Protein AF-A0A383X684-F1 (afdb_monomer)

Sequence (76 aa):
MTTQLRKPVTRRTEDTIRDGSKRRRMVVTLYPNSTIGIRPERTRREELIPLETVWWHALKARVTAEREAKRKNRKK

Structure (mmCIF, N/CA/C/O backbone):
data_AF-A0A383X684-F1
#
_entry.id   AF-A0A383X684-F1
#
loop_
_atom_site.group_PDB
_atom_site.id
_atom_site.type_symbol
_atom_site.label_atom_id
_atom_site.label_alt_id
_atom_site.label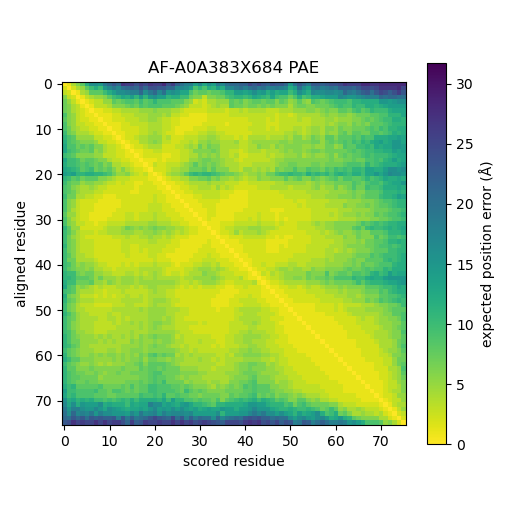_comp_id
_atom_site.label_asym_id
_atom_site.label_entity_id
_atom_site.label_seq_id
_atom_site.pdbx_PDB_ins_code
_atom_site.Cartn_x
_atom_site.Cartn_y
_atom_site.Cartn_z
_atom_site.occupancy
_atom_site.B_iso_or_equiv
_atom_site.auth_seq_id
_atom_site.auth_comp_id
_atom_site.auth_asym_id
_atom_site.auth_atom_id
_atom_site.pdbx_PDB_model_num
ATOM 1 N N . MET A 1 1 ? -15.640 -16.117 -8.648 1.00 43.31 1 MET A N 1
ATOM 2 C CA . MET A 1 1 ? -16.240 -15.292 -7.578 1.00 43.31 1 MET A CA 1
ATOM 3 C C . MET A 1 1 ? -15.123 -14.556 -6.864 1.00 43.31 1 MET A C 1
ATOM 5 O O . MET A 1 1 ? -14.234 -15.207 -6.335 1.00 43.31 1 MET A O 1
ATOM 9 N N . THR A 1 2 ? -15.115 -13.228 -6.908 1.00 62.94 2 THR A N 1
ATOM 10 C CA . THR A 1 2 ? -14.129 -12.412 -6.187 1.00 62.94 2 THR A CA 1
ATOM 11 C C . THR A 1 2 ? -14.565 -12.330 -4.727 1.00 62.94 2 THR A C 1
ATOM 13 O O . THR A 1 2 ? -15.668 -11.864 -4.447 1.00 62.94 2 THR A O 1
ATOM 16 N N . THR A 1 3 ? -13.757 -12.830 -3.794 1.00 68.69 3 THR A N 1
ATOM 17 C CA . THR A 1 3 ? -14.107 -12.827 -2.368 1.00 68.69 3 THR A CA 1
ATOM 18 C C . THR A 1 3 ? -14.149 -11.389 -1.856 1.00 68.69 3 THR A C 1
ATOM 20 O O . THR A 1 3 ? -13.109 -10.754 -1.694 1.00 68.69 3 THR A O 1
ATOM 23 N N . GLN A 1 4 ? -15.347 -10.858 -1.612 1.00 75.94 4 GLN A N 1
ATOM 24 C CA . GLN A 1 4 ? -15.503 -9.544 -0.992 1.00 75.94 4 GLN A CA 1
ATOM 25 C C . GLN A 1 4 ? -15.073 -9.608 0.476 1.00 75.94 4 GLN A C 1
ATOM 27 O O . GLN A 1 4 ? -15.546 -10.443 1.253 1.00 75.94 4 GLN A O 1
ATOM 32 N N . LEU A 1 5 ? -14.167 -8.711 0.864 1.00 84.62 5 LEU A N 1
ATOM 33 C CA . LEU A 1 5 ? -13.734 -8.570 2.248 1.00 84.62 5 LEU A CA 1
ATOM 34 C C . LEU A 1 5 ? -14.883 -8.006 3.085 1.00 84.62 5 LEU A C 1
ATOM 36 O O . LEU A 1 5 ? -15.370 -6.915 2.820 1.00 84.62 5 LEU A O 1
ATOM 40 N N . ARG A 1 6 ? -15.297 -8.732 4.127 1.00 91.12 6 ARG A N 1
ATOM 41 C CA . ARG A 1 6 ? -16.314 -8.253 5.084 1.00 91.12 6 ARG A CA 1
ATOM 42 C C . ARG A 1 6 ? -15.722 -7.439 6.233 1.00 91.12 6 ARG A C 1
ATOM 44 O O . ARG A 1 6 ? -16.436 -6.702 6.900 1.00 91.12 6 ARG A O 1
ATOM 51 N N . LYS A 1 7 ? -14.426 -7.606 6.497 1.00 92.88 7 LYS A N 1
ATOM 52 C CA . LYS A 1 7 ? -13.685 -6.929 7.566 1.00 92.88 7 LYS A CA 1
ATOM 53 C C . LYS A 1 7 ? -12.324 -6.479 7.036 1.00 92.88 7 LYS A C 1
ATOM 55 O O . LYS A 1 7 ? -11.812 -7.123 6.117 1.00 92.88 7 LYS A O 1
ATOM 60 N N . PRO A 1 8 ? -11.733 -5.422 7.613 1.00 94.19 8 PRO A N 1
ATOM 61 C CA . PRO A 1 8 ? -10.381 -5.023 7.265 1.00 94.19 8 PRO A CA 1
ATOM 62 C C . PRO A 1 8 ? -9.375 -6.138 7.568 1.00 94.19 8 PRO A C 1
ATOM 64 O O . PRO A 1 8 ? -9.473 -6.808 8.598 1.00 94.19 8 PRO A O 1
ATOM 67 N N . VAL A 1 9 ? -8.399 -6.324 6.683 1.00 94.50 9 VAL A N 1
ATOM 68 C CA . VAL A 1 9 ? -7.308 -7.290 6.858 1.00 94.50 9 VAL A CA 1
ATOM 69 C C . VAL A 1 9 ? -6.000 -6.532 6.975 1.00 94.50 9 VAL A C 1
ATOM 71 O O . VAL A 1 9 ? -5.566 -5.897 6.019 1.00 94.50 9 VAL A O 1
ATOM 74 N N . THR A 1 10 ? -5.350 -6.625 8.133 1.00 95.44 10 THR A N 1
ATOM 75 C CA . THR A 1 10 ? -4.088 -5.930 8.403 1.00 95.44 10 THR A CA 1
ATOM 76 C C . THR A 1 10 ? -2.907 -6.896 8.408 1.00 95.44 10 THR A C 1
ATOM 78 O O . THR A 1 10 ? -2.947 -7.954 9.039 1.00 95.44 10 THR A O 1
ATOM 81 N N . ARG A 1 11 ? -1.817 -6.512 7.742 1.00 94.50 11 ARG A N 1
ATOM 82 C CA . ARG A 1 11 ? -0.539 -7.230 7.718 1.00 94.50 11 ARG A CA 1
ATOM 83 C C . ARG A 1 11 ? 0.619 -6.273 7.972 1.00 94.50 11 ARG A C 1
ATOM 85 O O . ARG A 1 11 ? 0.572 -5.106 7.597 1.00 94.50 11 ARG A O 1
ATOM 92 N N . ARG A 1 12 ? 1.664 -6.779 8.625 1.00 94.69 12 ARG A N 1
ATOM 93 C CA . ARG A 1 12 ? 2.943 -6.073 8.763 1.00 94.69 12 ARG A CA 1
ATOM 94 C C . ARG A 1 12 ? 3.871 -6.570 7.668 1.00 94.69 12 ARG A C 1
ATOM 96 O O . ARG A 1 12 ? 3.948 -7.777 7.459 1.00 94.69 12 ARG A O 1
ATOM 103 N N . THR A 1 13 ? 4.545 -5.655 6.992 1.00 93.00 13 THR A N 1
ATOM 104 C CA . THR A 1 13 ? 5.582 -5.991 6.019 1.00 93.00 13 THR A CA 1
ATOM 105 C C . THR A 1 13 ? 6.893 -6.274 6.744 1.00 93.00 13 THR A 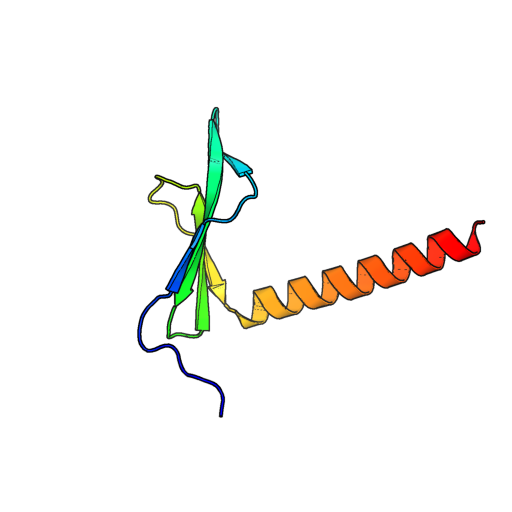C 1
ATOM 107 O O . THR A 1 13 ? 7.117 -5.812 7.869 1.00 93.00 13 THR A O 1
ATOM 110 N N . GLU A 1 14 ? 7.775 -7.023 6.094 1.00 91.44 14 GLU A N 1
ATOM 111 C CA . GLU A 1 14 ? 9.155 -7.191 6.560 1.00 91.44 14 GLU A CA 1
ATOM 112 C C . GLU A 1 14 ? 9.986 -5.931 6.284 1.00 91.44 14 GLU A C 1
ATOM 114 O O . GLU A 1 14 ? 10.867 -5.579 7.071 1.00 91.44 14 GLU A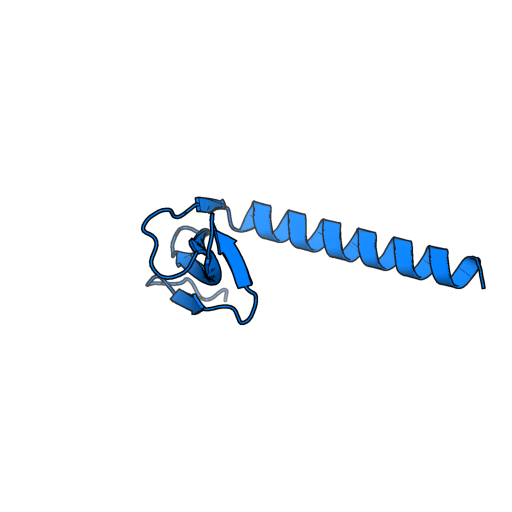 O 1
ATOM 119 N N . ASP A 1 15 ? 9.625 -5.191 5.231 1.00 89.38 15 ASP A N 1
ATOM 120 C CA . ASP A 1 15 ? 10.264 -3.934 4.861 1.00 89.38 15 ASP A CA 1
ATOM 121 C C . ASP A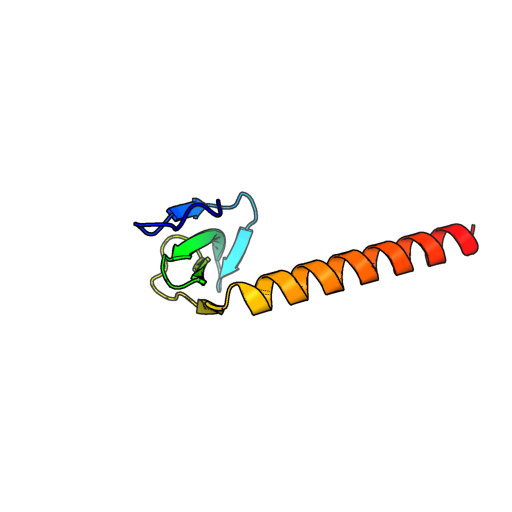 1 15 ? 10.122 -2.859 5.940 1.00 89.38 15 ASP A C 1
ATOM 123 O O . ASP A 1 15 ? 9.068 -2.692 6.572 1.00 89.38 15 ASP A O 1
ATOM 127 N N . THR A 1 16 ? 11.196 -2.083 6.109 1.00 92.44 16 THR A N 1
ATOM 128 C CA . THR A 1 16 ? 11.242 -0.949 7.034 1.00 92.44 16 THR A CA 1
ATOM 129 C C . THR A 1 16 ? 11.442 0.368 6.304 1.00 92.44 16 THR A C 1
ATOM 131 O O . THR A 1 16 ? 12.339 0.516 5.472 1.00 92.44 16 THR A O 1
ATOM 134 N N . ILE A 1 17 ? 10.648 1.359 6.693 1.00 90.69 17 ILE A N 1
ATOM 135 C CA . ILE A 1 17 ? 10.751 2.738 6.224 1.00 90.69 17 ILE A CA 1
ATOM 136 C C . ILE A 1 17 ? 11.347 3.623 7.319 1.00 90.69 17 ILE A C 1
ATOM 138 O O . ILE A 1 17 ? 11.260 3.315 8.514 1.00 90.69 17 ILE A O 1
ATOM 142 N N . ARG A 1 18 ? 11.974 4.728 6.915 1.00 91.75 18 ARG A N 1
ATOM 143 C CA . ARG A 1 18 ? 12.449 5.754 7.845 1.00 91.75 18 ARG A CA 1
ATOM 144 C C . ARG A 1 18 ? 11.294 6.702 8.166 1.00 91.75 18 ARG A C 1
ATOM 146 O O . ARG A 1 18 ? 10.784 7.367 7.276 1.00 91.75 18 ARG A O 1
ATOM 153 N N . ASP A 1 19 ? 10.910 6.758 9.435 1.00 89.25 19 ASP A N 1
ATOM 154 C CA . ASP A 1 19 ? 9.894 7.658 9.981 1.00 89.25 19 ASP A CA 1
ATOM 155 C C . ASP A 1 19 ? 10.566 8.571 11.018 1.00 89.25 19 ASP A C 1
ATOM 157 O O . ASP A 1 19 ? 10.812 8.181 12.168 1.00 89.25 19 ASP A O 1
ATOM 161 N N . GLY A 1 20 ? 10.972 9.762 10.568 1.00 87.38 20 GLY A N 1
ATOM 162 C CA . GLY A 1 20 ? 11.809 10.684 11.337 1.00 87.38 20 GLY A CA 1
ATOM 163 C C . GLY A 1 20 ? 13.160 10.063 11.720 1.00 87.38 20 GLY A C 1
ATOM 164 O O . GLY A 1 20 ? 13.975 9.710 10.860 1.00 87.38 20 GLY A O 1
ATOM 165 N N . SER A 1 21 ? 13.403 9.927 13.027 1.00 90.06 21 SER A N 1
ATOM 166 C CA . SER A 1 21 ? 14.623 9.328 13.587 1.00 90.06 21 SER A CA 1
ATOM 167 C C . SER A 1 21 ? 14.565 7.803 13.744 1.00 90.06 21 SER A C 1
ATOM 169 O O . SER A 1 21 ? 15.562 7.201 14.135 1.00 90.06 21 SER A O 1
ATOM 171 N N . LYS A 1 22 ? 13.430 7.151 13.447 1.00 92.19 22 LYS A N 1
ATOM 172 C CA . LYS A 1 22 ? 13.231 5.712 13.689 1.00 92.19 22 LYS A CA 1
ATOM 173 C C . LYS A 1 22 ? 13.034 4.946 12.383 1.00 92.19 22 LYS A C 1
ATOM 175 O O . LYS A 1 22 ? 12.406 5.443 11.452 1.00 92.19 22 LYS A O 1
ATOM 180 N N . ARG A 1 23 ? 13.520 3.702 12.325 1.00 93.44 23 ARG A N 1
ATOM 181 C CA . ARG A 1 23 ? 13.100 2.737 11.297 1.00 93.44 23 ARG A CA 1
ATOM 182 C C . ARG A 1 23 ? 11.912 1.951 11.823 1.00 93.44 23 ARG A C 1
ATOM 184 O O . ARG A 1 23 ? 11.969 1.412 12.926 1.00 93.44 23 ARG A O 1
ATOM 191 N N . ARG A 1 24 ? 10.831 1.912 11.054 1.00 93.38 24 ARG A N 1
ATOM 192 C CA . ARG A 1 24 ? 9.590 1.232 11.430 1.00 93.38 24 ARG A CA 1
ATOM 193 C C . ARG A 1 24 ? 9.164 0.313 10.304 1.00 93.38 24 ARG A C 1
ATOM 195 O O . ARG A 1 24 ? 9.339 0.654 9.137 1.00 93.38 24 ARG A O 1
ATOM 202 N N . ARG A 1 25 ? 8.589 -0.836 10.654 1.00 94.88 25 ARG A N 1
ATOM 203 C CA . ARG A 1 25 ? 7.927 -1.691 9.667 1.00 94.88 25 ARG A CA 1
ATOM 204 C C . ARG A 1 25 ? 6.725 -0.965 9.091 1.00 94.88 25 ARG A C 1
ATOM 206 O O . ARG A 1 25 ? 6.105 -0.149 9.780 1.00 94.88 25 ARG A O 1
ATOM 213 N N . MET A 1 26 ? 6.394 -1.273 7.850 1.00 94.62 26 MET A N 1
ATOM 214 C CA . MET A 1 26 ? 5.134 -0.828 7.286 1.00 94.62 26 MET A CA 1
ATOM 215 C C . MET A 1 26 ? 3.994 -1.753 7.711 1.00 94.62 26 MET A C 1
ATOM 217 O O . MET A 1 26 ? 4.144 -2.964 7.870 1.00 94.62 26 MET A O 1
ATOM 221 N N . VAL A 1 27 ? 2.832 -1.157 7.928 1.00 95.44 27 VAL A N 1
ATOM 222 C CA . VAL A 1 27 ? 1.577 -1.843 8.193 1.00 95.44 27 VAL A CA 1
ATOM 223 C C . VAL A 1 27 ? 0.644 -1.512 7.046 1.00 95.44 27 VAL A C 1
ATOM 225 O O . VAL A 1 27 ? 0.453 -0.343 6.713 1.00 95.44 27 VAL A O 1
ATOM 228 N N . VAL A 1 28 ? 0.084 -2.556 6.455 1.00 95.31 28 VAL A N 1
ATOM 229 C CA . VAL A 1 28 ? -0.824 -2.480 5.320 1.00 95.31 28 VAL A CA 1
ATOM 230 C C . VAL A 1 28 ? -2.169 -3.043 5.747 1.00 95.31 28 VAL A C 1
ATOM 232 O O . VAL A 1 28 ? -2.233 -4.154 6.275 1.00 95.31 28 VAL A O 1
ATOM 235 N N . THR A 1 29 ? -3.237 -2.294 5.511 1.00 95.62 29 THR A N 1
ATOM 236 C CA . THR A 1 29 ? -4.610 -2.700 5.806 1.00 95.62 29 THR A CA 1
ATOM 237 C C . THR A 1 29 ? -5.428 -2.689 4.526 1.00 95.62 29 THR A C 1
ATOM 239 O O . THR A 1 29 ? -5.525 -1.664 3.868 1.00 95.62 29 THR A O 1
ATOM 242 N N . LEU A 1 30 ? -6.044 -3.812 4.171 1.00 94.56 30 LEU A N 1
ATOM 243 C CA . LEU A 1 30 ? -7.023 -3.879 3.088 1.00 94.56 30 LEU A CA 1
ATOM 244 C C . LEU A 1 30 ? -8.417 -3.679 3.669 1.00 94.56 30 LEU A C 1
ATOM 246 O O . LEU A 1 30 ? -8.846 -4.476 4.503 1.00 94.56 30 LEU A O 1
ATOM 250 N N . TYR A 1 31 ? -9.117 -2.637 3.232 1.00 94.62 31 TYR A N 1
ATOM 251 C CA . TYR A 1 31 ? -10.468 -2.322 3.682 1.00 94.62 31 TYR A CA 1
ATOM 252 C C . TYR A 1 31 ? -11.537 -2.880 2.719 1.00 94.62 31 TYR A C 1
ATOM 254 O O . TYR A 1 31 ? -11.290 -2.994 1.516 1.00 94.62 31 TYR A O 1
ATOM 262 N N . PRO A 1 32 ? -12.755 -3.190 3.212 1.00 93.06 32 PRO A N 1
ATOM 263 C CA . PRO A 1 32 ? -13.879 -3.666 2.391 1.00 93.06 32 PRO A CA 1
ATOM 264 C C . PRO A 1 32 ? -14.276 -2.758 1.220 1.00 93.06 32 PRO A C 1
ATOM 266 O O . PRO A 1 32 ? -14.762 -3.234 0.200 1.00 93.06 32 PRO A O 1
ATOM 269 N N . ASN A 1 33 ? -14.056 -1.450 1.346 1.00 91.88 33 ASN A N 1
ATOM 270 C CA . ASN A 1 33 ? -14.414 -0.437 0.350 1.00 91.88 33 ASN A CA 1
ATOM 271 C C . ASN A 1 33 ? -13.389 -0.311 -0.795 1.00 91.88 33 ASN A C 1
ATOM 273 O O . ASN A 1 33 ? -13.312 0.730 -1.439 1.00 91.88 33 ASN A O 1
ATOM 277 N N . SER A 1 34 ? -12.587 -1.350 -1.040 1.00 90.56 34 SER A N 1
ATOM 278 C CA . SER A 1 34 ? -11.532 -1.363 -2.062 1.00 90.56 34 SER A CA 1
ATOM 279 C C . SER A 1 34 ? -10.454 -0.286 -1.879 1.00 90.56 34 SER A C 1
ATOM 281 O O . SER A 1 34 ? -9.868 0.197 -2.849 1.00 90.56 34 SER A O 1
ATOM 283 N N . THR A 1 35 ? -10.157 0.070 -0.628 1.00 95.44 35 THR A N 1
ATOM 284 C CA . THR A 1 35 ? -9.023 0.937 -0.285 1.00 95.44 35 THR A CA 1
ATOM 285 C C . THR A 1 35 ? -7.951 0.168 0.473 1.00 95.44 35 THR A C 1
ATOM 287 O O . THR A 1 35 ? -8.215 -0.841 1.136 1.00 95.44 35 THR A O 1
ATOM 290 N N . ILE A 1 36 ? -6.718 0.645 0.356 1.00 95.12 36 ILE A N 1
ATOM 291 C CA . ILE A 1 36 ? -5.563 0.155 1.090 1.00 95.12 36 ILE A CA 1
ATOM 292 C C . ILE A 1 36 ? -5.044 1.270 1.991 1.00 95.12 36 ILE A C 1
ATOM 294 O O . ILE A 1 36 ? -4.728 2.365 1.532 1.00 95.12 36 ILE A O 1
ATOM 298 N N . GLY A 1 37 ? -5.001 0.985 3.285 1.00 95.75 37 GLY A N 1
ATOM 299 C CA . GLY A 1 37 ? -4.363 1.811 4.291 1.00 95.75 37 GLY A CA 1
ATOM 300 C C . GLY A 1 37 ? -2.902 1.439 4.441 1.00 95.75 37 GLY A C 1
ATOM 301 O O . GLY A 1 37 ? -2.554 0.259 4.526 1.00 95.75 37 GLY A O 1
ATOM 302 N N . ILE A 1 38 ? -2.041 2.445 4.468 1.00 94.75 38 ILE A N 1
ATOM 303 C CA . ILE A 1 38 ? -0.602 2.296 4.637 1.00 94.75 38 ILE A CA 1
ATOM 304 C C . ILE A 1 38 ? -0.159 3.184 5.789 1.00 94.75 38 ILE A C 1
ATOM 306 O O . ILE A 1 38 ? -0.428 4.383 5.805 1.00 94.75 38 ILE A O 1
ATOM 310 N N . ARG A 1 39 ? 0.568 2.605 6.749 1.00 94.50 39 ARG A N 1
ATOM 311 C CA . ARG A 1 39 ? 1.162 3.373 7.847 1.00 94.50 39 ARG A CA 1
ATOM 312 C C . ARG A 1 39 ? 2.464 2.782 8.369 1.00 94.50 39 ARG A C 1
ATOM 314 O O . ARG A 1 39 ? 2.632 1.562 8.354 1.00 94.50 39 ARG A O 1
ATOM 321 N N . PRO A 1 40 ? 3.361 3.606 8.927 1.00 95.00 40 PRO A N 1
ATOM 322 C CA . PRO A 1 40 ? 4.419 3.106 9.791 1.00 95.00 40 PRO A CA 1
ATOM 323 C C . PRO A 1 40 ? 3.839 2.412 11.038 1.00 95.00 40 PRO A C 1
ATOM 325 O O . PRO A 1 40 ? 2.811 2.805 11.592 1.00 95.00 40 PRO A O 1
ATOM 328 N N . GLU A 1 41 ? 4.510 1.376 11.531 1.00 94.38 41 GLU A N 1
ATOM 329 C CA . GLU A 1 41 ? 4.086 0.680 12.745 1.00 94.38 41 GLU A CA 1
ATOM 330 C C . GLU A 1 41 ? 4.085 1.621 13.966 1.00 94.38 4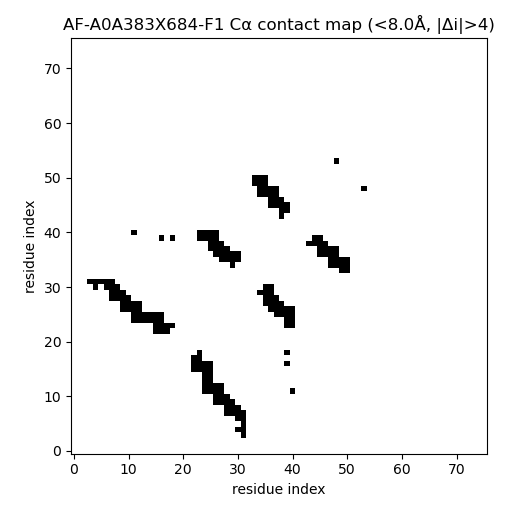1 GLU A C 1
ATOM 332 O O . GLU A 1 41 ? 4.962 2.473 14.133 1.00 94.38 41 GLU A O 1
ATOM 337 N N . ARG A 1 42 ? 3.115 1.446 14.873 1.00 90.12 42 ARG A N 1
ATOM 338 C CA . ARG A 1 42 ? 2.962 2.263 16.094 1.00 90.12 42 ARG A CA 1
ATOM 339 C C . ARG A 1 42 ? 2.798 3.764 15.811 1.00 90.12 42 ARG A C 1
ATOM 341 O O . ARG A 1 42 ? 3.208 4.592 16.626 1.00 90.12 42 ARG A O 1
ATOM 348 N N . THR A 1 43 ? 2.225 4.128 14.667 1.00 89.50 43 THR A N 1
ATOM 349 C CA . THR A 1 43 ? 1.768 5.493 14.383 1.00 89.50 43 THR A CA 1
ATOM 350 C C . THR A 1 43 ? 0.267 5.497 14.095 1.00 89.50 43 THR A C 1
ATOM 352 O O . THR A 1 43 ? -0.332 4.467 13.768 1.00 89.50 43 THR A O 1
ATOM 355 N N . ARG A 1 44 ? -0.358 6.665 14.271 1.00 88.75 44 ARG A N 1
ATOM 356 C CA . ARG A 1 44 ? -1.773 6.902 13.939 1.00 88.75 44 ARG A CA 1
ATOM 357 C C . ARG A 1 44 ? -1.969 7.504 12.544 1.00 88.75 44 ARG A C 1
ATOM 359 O O . ARG A 1 44 ? -3.103 7.683 12.132 1.00 88.75 44 ARG A O 1
ATOM 366 N N . ARG A 1 45 ? -0.880 7.846 11.849 1.00 89.06 45 ARG A N 1
ATOM 367 C CA . ARG A 1 45 ? -0.924 8.438 10.508 1.00 89.06 45 ARG A CA 1
ATOM 368 C C . ARG A 1 45 ? -1.061 7.314 9.494 1.00 89.06 45 ARG A C 1
ATOM 370 O O . ARG A 1 45 ? -0.115 6.550 9.327 1.00 89.06 45 ARG A O 1
ATOM 377 N N . GLU A 1 46 ? -2.237 7.202 8.895 1.00 93.75 46 GLU A N 1
ATOM 378 C CA . GLU A 1 46 ? -2.548 6.234 7.848 1.00 93.75 46 GLU A CA 1
ATOM 379 C C . GLU A 1 46 ? -2.914 6.980 6.571 1.00 93.75 46 GLU A C 1
ATOM 381 O O . GLU A 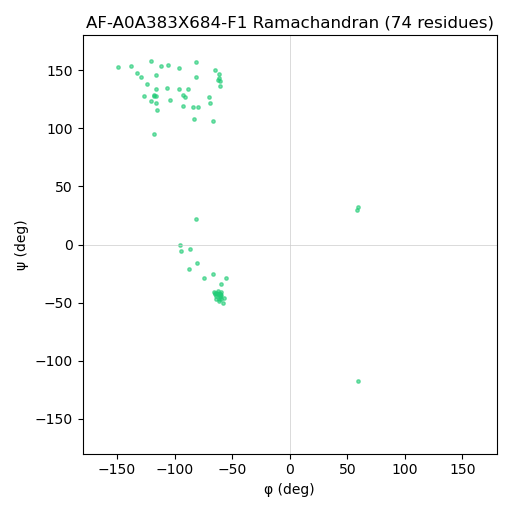1 46 ? -3.764 7.865 6.591 1.00 93.75 46 GLU A O 1
ATOM 386 N N . GLU A 1 47 ?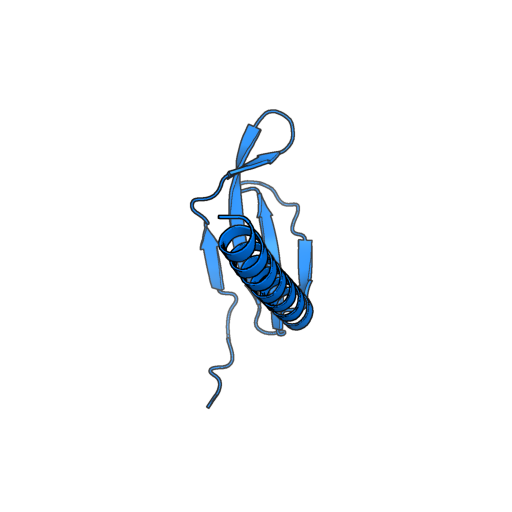 -2.254 6.611 5.481 1.00 94.56 47 GLU A N 1
ATOM 387 C CA . GLU A 1 47 ? -2.582 7.070 4.138 1.00 94.56 47 GLU A CA 1
ATOM 388 C C . GLU A 1 47 ? -3.534 6.058 3.505 1.00 94.56 47 GLU A C 1
ATOM 390 O O . GLU A 1 47 ? -3.249 4.857 3.505 1.00 94.56 47 GLU A O 1
ATOM 395 N N . LEU A 1 48 ? -4.658 6.531 2.969 1.00 95.81 48 LEU A N 1
ATOM 396 C CA . LEU A 1 48 ? -5.644 5.696 2.287 1.00 95.81 48 LEU A CA 1
ATOM 397 C C . LEU A 1 48 ? -5.515 5.882 0.781 1.00 95.81 48 LEU A C 1
ATOM 399 O O . LEU A 1 48 ? -5.620 6.993 0.267 1.00 95.81 48 LEU A O 1
ATOM 403 N N . ILE A 1 49 ? -5.323 4.779 0.070 1.00 94.88 49 ILE A N 1
ATOM 404 C CA . ILE A 1 49 ? -5.153 4.777 -1.380 1.00 94.88 49 ILE A CA 1
ATOM 405 C C . ILE A 1 49 ? -6.215 3.857 -1.994 1.00 94.88 49 ILE A C 1
ATOM 407 O O . ILE A 1 49 ? -6.467 2.774 -1.462 1.00 94.88 49 ILE A O 1
ATOM 411 N N . PRO A 1 50 ? -6.858 4.229 -3.112 1.00 95.31 50 PRO A N 1
ATOM 412 C CA . PRO A 1 50 ? -7.685 3.293 -3.866 1.00 95.31 50 PRO A CA 1
ATOM 413 C C . PRO A 1 50 ? -6.854 2.101 -4.362 1.00 95.31 50 PRO A C 1
ATOM 415 O O . PRO A 1 50 ? -5.747 2.277 -4.879 1.00 95.31 50 PRO A O 1
ATOM 418 N N . LEU A 1 51 ? -7.385 0.879 -4.244 1.00 91.25 51 LEU A N 1
ATOM 419 C CA . LEU A 1 51 ? -6.677 -0.328 -4.694 1.00 91.25 51 LEU A CA 1
ATOM 420 C C . LEU A 1 51 ? -6.349 -0.301 -6.187 1.00 91.25 51 LEU A C 1
ATOM 422 O O . LEU A 1 51 ? -5.294 -0.789 -6.592 1.00 91.25 51 LEU A O 1
ATOM 426 N N . GLU A 1 52 ? -7.224 0.300 -6.990 1.00 92.69 52 GLU A N 1
ATOM 427 C CA . GLU A 1 52 ? -7.012 0.480 -8.424 1.00 92.69 52 GLU A CA 1
ATOM 428 C C . GLU A 1 52 ? -5.710 1.242 -8.712 1.00 92.69 52 GLU A C 1
ATOM 430 O O . GLU A 1 52 ? -4.893 0.809 -9.527 1.00 92.69 52 GLU A O 1
ATOM 435 N N . THR A 1 53 ? -5.464 2.335 -7.989 1.00 93.44 53 THR A N 1
ATOM 436 C CA . THR A 1 53 ? -4.247 3.141 -8.129 1.00 93.44 53 THR A CA 1
ATOM 437 C C . THR A 1 53 ? -3.004 2.313 -7.814 1.00 93.44 53 THR A C 1
ATOM 439 O O . THR A 1 53 ? -2.032 2.332 -8.573 1.00 93.44 53 THR A O 1
ATOM 442 N N . VAL A 1 54 ? -3.037 1.524 -6.735 1.00 91.75 54 VAL A N 1
ATOM 443 C CA . VAL A 1 54 ? -1.915 0.650 -6.358 1.00 91.75 54 VAL A CA 1
ATOM 444 C C . VAL A 1 54 ? -1.648 -0.413 -7.421 1.00 91.75 54 VAL A C 1
ATOM 446 O O . VAL A 1 54 ? -0.490 -0.642 -7.778 1.00 91.75 54 VAL A O 1
ATOM 449 N N . TRP A 1 55 ? -2.697 -1.015 -7.982 1.00 92.94 55 TRP A N 1
ATOM 450 C CA . TRP A 1 55 ? -2.561 -1.976 -9.074 1.00 92.94 55 TRP A CA 1
ATOM 451 C C . TRP A 1 55 ? -1.913 -1.349 -10.315 1.00 92.94 55 TRP A C 1
ATOM 453 O O . TRP A 1 55 ? -0.964 -1.913 -10.868 1.00 92.94 55 TRP A O 1
ATOM 463 N N . TRP A 1 56 ? -2.344 -0.147 -10.709 1.00 95.62 56 TRP A N 1
ATOM 464 C CA . TRP A 1 56 ? -1.742 0.583 -11.826 1.00 95.62 56 TRP A CA 1
ATOM 465 C C . TRP A 1 56 ? -0.261 0.891 -11.602 1.00 95.62 56 TRP A C 1
ATOM 467 O O . TRP A 1 56 ? 0.549 0.725 -12.519 1.00 95.62 56 TRP A O 1
ATOM 477 N N . HIS A 1 57 ? 0.119 1.314 -10.394 1.00 93.44 57 HIS A N 1
ATOM 478 C CA . HIS A 1 57 ? 1.524 1.543 -10.055 1.00 93.44 57 HIS A CA 1
ATOM 479 C C . HIS A 1 57 ? 2.345 0.253 -10.112 1.00 93.44 57 HIS A C 1
ATOM 481 O O . HIS A 1 57 ? 3.425 0.254 -10.706 1.00 93.44 57 HIS A O 1
ATOM 487 N N . ALA A 1 58 ? 1.825 -0.850 -9.569 1.00 92.56 58 ALA A N 1
ATOM 488 C CA . ALA A 1 58 ? 2.494 -2.147 -9.611 1.00 92.56 58 ALA A CA 1
ATOM 489 C C . ALA A 1 58 ? 2.710 -2.632 -11.055 1.00 92.56 58 ALA A C 1
ATOM 491 O O . ALA A 1 58 ? 3.804 -3.077 -11.408 1.00 92.56 58 ALA A O 1
ATOM 492 N N . LEU A 1 59 ? 1.705 -2.473 -11.922 1.00 95.69 59 LEU A N 1
ATOM 493 C CA . LEU A 1 59 ? 1.833 -2.786 -13.344 1.00 95.69 59 LEU A CA 1
ATOM 494 C C . LEU A 1 59 ? 2.894 -1.933 -14.037 1.00 95.69 59 LEU A C 1
ATOM 496 O O . LEU A 1 59 ? 3.743 -2.472 -14.750 1.00 95.69 59 LEU A O 1
ATOM 500 N N . LYS A 1 60 ? 2.867 -0.612 -13.831 1.00 95.69 60 LYS A N 1
ATOM 501 C CA . LYS A 1 60 ? 3.857 0.299 -14.423 1.00 95.69 60 LYS A CA 1
ATOM 502 C C . LYS A 1 60 ? 5.272 -0.046 -13.965 1.00 95.69 60 LYS A C 1
ATOM 504 O O . LYS A 1 60 ? 6.184 -0.073 -14.795 1.00 95.69 60 LYS A O 1
ATOM 509 N N . ALA A 1 61 ? 5.453 -0.354 -12.682 1.00 93.31 61 ALA A N 1
ATOM 510 C CA . ALA A 1 61 ? 6.734 -0.784 -12.134 1.00 93.31 61 ALA A CA 1
ATOM 511 C C . ALA A 1 61 ? 7.217 -2.086 -12.795 1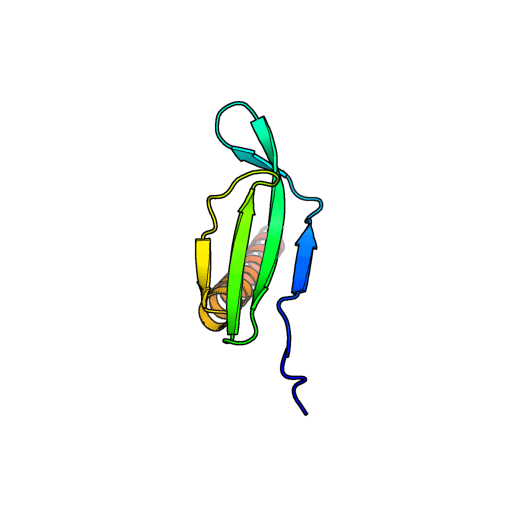.00 93.31 61 ALA A C 1
ATOM 513 O O . ALA A 1 61 ? 8.352 -2.138 -13.267 1.00 93.31 61 ALA A O 1
ATOM 514 N N . ARG A 1 62 ? 6.342 -3.094 -12.931 1.00 93.69 62 ARG A N 1
ATOM 515 C CA . ARG A 1 62 ? 6.664 -4.364 -13.606 1.00 93.69 62 ARG A CA 1
ATOM 516 C C . ARG A 1 62 ? 7.109 -4.154 -15.053 1.00 93.69 62 ARG A C 1
ATOM 518 O O . ARG A 1 62 ? 8.169 -4.629 -15.446 1.00 93.69 62 ARG A O 1
ATOM 525 N N . VAL A 1 63 ? 6.334 -3.399 -15.833 1.00 95.69 63 VAL A N 1
ATOM 526 C CA . VAL A 1 63 ? 6.653 -3.123 -17.245 1.00 95.69 63 VAL A CA 1
ATOM 527 C C . VAL A 1 63 ? 7.974 -2.364 -17.374 1.00 95.69 63 VAL A C 1
ATOM 529 O O . VAL A 1 63 ? 8.771 -2.645 -18.270 1.00 95.69 63 VAL A O 1
ATOM 532 N N . THR A 1 64 ? 8.229 -1.409 -16.480 1.00 94.56 64 THR A N 1
ATOM 533 C CA . THR A 1 64 ? 9.490 -0.655 -16.470 1.00 94.56 64 THR A CA 1
ATOM 534 C C . THR A 1 64 ? 10.671 -1.574 -16.169 1.00 94.56 64 THR A C 1
ATOM 536 O O . THR A 1 64 ? 11.647 -1.568 -16.918 1.00 94.56 64 THR A O 1
ATOM 539 N N . ALA A 1 65 ? 10.552 -2.433 -15.155 1.00 92.56 65 ALA A N 1
ATOM 540 C CA . ALA A 1 65 ? 11.582 -3.405 -14.800 1.00 92.56 65 ALA A CA 1
ATOM 541 C C . ALA A 1 65 ? 11.893 -4.375 -15.958 1.00 92.56 65 ALA A C 1
ATOM 543 O O . ALA A 1 65 ? 13.059 -4.609 -16.278 1.00 92.56 65 ALA A O 1
ATOM 544 N N . GLU A 1 66 ? 10.870 -4.880 -16.656 1.00 93.38 66 GLU A N 1
ATOM 545 C CA . GLU A 1 66 ? 11.050 -5.734 -17.840 1.00 93.38 66 GLU A CA 1
ATOM 546 C C . GLU A 1 66 ? 11.779 -5.011 -18.982 1.00 93.38 66 GLU A C 1
ATOM 548 O O . GLU A 1 66 ? 12.667 -5.577 -19.629 1.00 93.38 66 GLU A O 1
ATOM 553 N N . ARG A 1 67 ? 11.426 -3.745 -19.242 1.00 93.62 67 ARG A N 1
ATOM 554 C CA . ARG A 1 67 ? 12.091 -2.921 -20.264 1.00 93.62 67 ARG A CA 1
ATOM 555 C C . ARG A 1 67 ? 13.558 -2.684 -19.922 1.00 93.62 67 ARG A C 1
ATOM 557 O O . ARG A 1 67 ? 14.415 -2.793 -20.801 1.00 93.62 67 ARG A O 1
ATOM 564 N N . GLU A 1 68 ? 13.862 -2.391 -18.662 1.00 92.38 68 GLU A N 1
ATOM 565 C CA . GLU A 1 68 ? 15.237 -2.207 -18.202 1.00 92.38 68 GLU A CA 1
ATOM 566 C C . GLU A 1 68 ? 16.063 -3.488 -18.306 1.00 92.38 68 GLU A C 1
ATOM 568 O O . GLU A 1 68 ? 17.201 -3.433 -18.780 1.00 92.38 68 GLU A O 1
ATOM 573 N N . ALA A 1 69 ? 15.491 -4.637 -17.937 1.00 91.19 69 ALA A N 1
ATOM 574 C CA . ALA A 1 69 ? 16.140 -5.937 -18.080 1.00 91.19 69 ALA A CA 1
ATOM 575 C C . ALA A 1 69 ? 16.482 -6.235 -19.551 1.00 91.19 69 ALA A C 1
ATOM 577 O O . ALA A 1 69 ? 17.628 -6.561 -19.870 1.00 91.19 69 ALA A O 1
ATOM 578 N N . LYS A 1 70 ? 15.534 -6.014 -20.475 1.00 91.44 70 LYS A N 1
ATOM 579 C CA . LYS A 1 70 ? 15.771 -6.151 -21.925 1.00 91.44 70 LYS A CA 1
ATOM 580 C C . LYS A 1 70 ? 16.865 -5.205 -22.426 1.00 91.44 70 LYS A C 1
ATOM 582 O O . LYS A 1 70 ? 17.699 -5.608 -23.235 1.00 91.44 70 LYS A O 1
ATOM 587 N N . ARG A 1 71 ? 16.895 -3.956 -21.946 1.00 89.56 71 ARG A N 1
ATOM 588 C CA . ARG A 1 71 ? 17.929 -2.977 -22.323 1.00 89.56 71 ARG A CA 1
ATOM 589 C C . ARG A 1 71 ? 19.316 -3.386 -21.829 1.00 89.56 71 ARG A C 1
ATOM 591 O O . ARG A 1 71 ? 20.2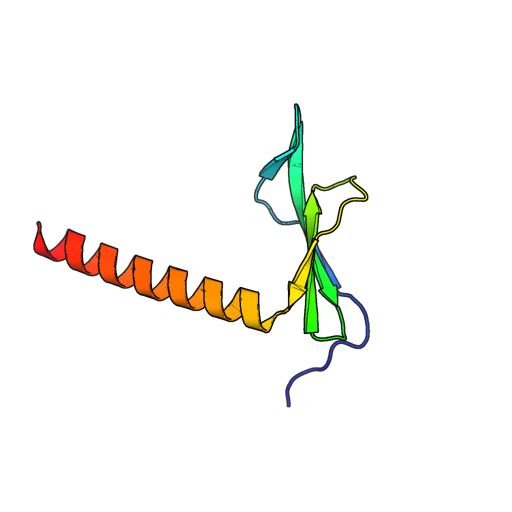78 -3.216 -22.569 1.00 89.56 71 ARG A O 1
ATOM 598 N N . LYS A 1 72 ? 19.429 -3.914 -20.606 1.00 83.19 72 LYS A N 1
ATOM 599 C CA . LYS A 1 72 ? 20.700 -4.416 -20.057 1.00 83.19 72 LYS A CA 1
ATOM 600 C C . LYS A 1 72 ? 21.215 -5.621 -20.847 1.00 83.19 72 LYS A C 1
ATOM 602 O O . LYS A 1 72 ? 22.389 -5.634 -21.191 1.00 83.19 72 LYS A O 1
ATOM 607 N N . ASN A 1 73 ? 20.337 -6.552 -21.221 1.00 76.00 73 ASN A N 1
ATOM 608 C CA . ASN A 1 73 ? 20.714 -7.728 -22.015 1.00 76.00 73 ASN A CA 1
ATOM 609 C C . ASN A 1 73 ? 21.166 -7.390 -23.444 1.00 76.00 73 ASN A C 1
ATOM 611 O O . ASN A 1 73 ? 21.921 -8.152 -24.020 1.00 76.00 73 ASN A O 1
ATOM 615 N N . ARG A 1 74 ? 20.731 -6.258 -24.016 1.00 70.69 74 ARG A N 1
ATOM 616 C CA . ARG A 1 74 ? 21.203 -5.781 -25.332 1.00 70.69 74 ARG A CA 1
ATOM 617 C C . ARG A 1 74 ? 22.556 -5.065 -25.295 1.00 70.69 74 ARG A C 1
ATOM 619 O O . ARG A 1 74 ? 23.124 -4.816 -26.348 1.00 70.69 74 ARG A O 1
ATOM 626 N N . LYS A 1 75 ? 23.020 -4.647 -24.114 1.00 61.69 75 LYS A N 1
ATOM 627 C CA . LYS A 1 75 ? 24.304 -3.947 -23.931 1.00 61.69 75 LYS A CA 1
ATOM 628 C C . LYS A 1 75 ? 25.450 -4.889 -23.541 1.00 61.69 75 LYS A C 1
ATOM 630 O O . LYS A 1 75 ? 26.549 -4.403 -23.295 1.00 61.69 75 LYS A O 1
ATOM 635 N N . LYS A 1 76 ? 25.169 -6.183 -23.409 1.00 52.38 76 LYS A N 1
ATOM 636 C CA . LYS A 1 76 ? 26.122 -7.235 -23.066 1.00 52.38 76 LYS A CA 1
ATOM 637 C C . LYS A 1 76 ? 26.372 -8.077 -24.307 1.00 52.38 76 LYS A C 1
ATOM 639 O O . LYS A 1 76 ? 27.523 -8.525 -24.455 1.00 52.38 76 LYS A O 1
#

Mean predicted aligned error: 5.86 Å

pLDDT: mean 89.8, std 9.84, range [43.31, 95.81]

Foldseek 3Di:
DPDQDPAKDKDWDPDWDDDDPDTFTWMWIQGSVQWIWIDGPPDPDTDIDHNVVVVVVVVVVVVVVVVVVVVVVVVD

Solvent-accessible surface area (backbone atoms only — not comparable to full-atom values): 4482 Å² total; per-residue (Å²): 134,83,84,76,52,90,57,69,48,76,46,72,49,92,57,67,46,78,59,87,95,41,79,30,37,36,32,41,31,42,39,58,86,54,32,34,37,41,24,52,56,98,58,88,64,64,49,78,40,55,45,67,60,55,50,53,50,53,51,53,50,51,55,50,52,53,52,50,52,55,55,55,64,72,76,108

Nearest PDB structures (foldseek):
  8cro-assembly1_B  TM=6.270E-01  e=8.326E+00  Pyrococcus furiosus DSM 3638
  2x1g-assembly2_D  TM=4.481E-01  e=7.817E+00  Drosophila melanogaster
  8orq-assembly1_B  TM=4.370E-01  e=9.445E+00  Pyrococcus furiosus DSM 3638
  4p5m-assembly4_H  TM=1.851E-01  e=7.339E+00  Homo sapiens

Secondary structure (DSSP, 8-state):
-----SS-EEEEEEEEEEETTEEEEEEEEE-TTSEEEEEETT-S--EEEEHHHHHHHHHHHHHHHHHHHHHHHTT-

Radius of gyration: 16.5 Å; Cα contacts (8 Å, |Δi|>4): 96; chains: 1; bounding box: 42×26×41 Å